Protein AF-A0A1N7SSY4-F1 (afdb_monomer)

Radius of gyration: 15.27 Å; Cα contacts (8 Å, |Δi|>4): 79; chains: 1; bounding box: 36×18×44 Å

Secondary structure (DSSP, 8-state):
--THHHHHHHTTT-SEEEHHHHHHHTT--HHHHHHHHHTT--SS--EEETTEEEEEHHHHHHHHHHHHHHHHHHHHHHHHHHT-

Structure (mmCIF, N/CA/C/O backbone):
data_AF-A0A1N7SSY4-F1
#
_entry.id   AF-A0A1N7SSY4-F1
#
loop_
_atom_site.group_PDB
_atom_site.id
_atom_site.type_symbol
_atom_site.label_atom_id
_atom_site.label_alt_id
_atom_site.label_comp_id
_atom_site.label_asym_id
_atom_site.label_entity_id
_atom_site.label_seq_id
_atom_site.pdbx_PDB_ins_code
_atom_site.Cartn_x
_atom_site.Cartn_y
_atom_site.Cartn_z
_atom_site.occupancy
_atom_site.B_iso_or_equiv
_atom_site.auth_seq_id
_atom_site.auth_comp_id
_atom_site.auth_asym_id
_atom_site.auth_atom_id
_atom_site.pdbx_PDB_model_num
ATOM 1 N N . MET A 1 1 ? 15.790 -7.211 2.099 1.00 61.19 1 MET A N 1
ATOM 2 C CA . MET A 1 1 ? 15.157 -6.441 3.186 1.00 61.19 1 MET A CA 1
ATOM 3 C C . MET A 1 1 ? 13.674 -6.413 2.886 1.00 61.19 1 MET A C 1
ATOM 5 O O . MET A 1 1 ? 13.349 -5.997 1.781 1.00 61.19 1 MET A O 1
ATOM 9 N N . ASN A 1 2 ? 12.840 -6.914 3.796 1.00 82.75 2 ASN A N 1
ATOM 10 C CA . ASN A 1 2 ? 11.382 -6.806 3.697 1.00 82.75 2 ASN A CA 1
ATOM 11 C C . ASN A 1 2 ? 10.987 -5.323 3.863 1.00 82.75 2 ASN A C 1
ATOM 13 O O . ASN A 1 2 ? 11.591 -4.632 4.695 1.00 82.75 2 ASN A O 1
ATOM 17 N N . ALA A 1 3 ? 10.028 -4.833 3.074 1.00 92.12 3 ALA A N 1
ATOM 18 C CA . ALA A 1 3 ? 9.537 -3.454 3.136 1.00 92.12 3 ALA A CA 1
ATOM 19 C C . ALA A 1 3 ? 8.958 -3.067 4.513 1.00 92.12 3 ALA A C 1
ATOM 21 O O . ALA A 1 3 ? 8.871 -1.880 4.824 1.00 92.12 3 ALA A O 1
ATOM 22 N N . LEU A 1 4 ? 8.644 -4.038 5.374 1.00 93.19 4 LEU A N 1
ATOM 23 C CA . LEU A 1 4 ? 8.051 -3.848 6.699 1.00 93.19 4 LEU A CA 1
ATOM 24 C C . LEU A 1 4 ? 8.829 -2.865 7.569 1.00 93.19 4 LEU A C 1
ATOM 26 O O . LEU A 1 4 ? 8.223 -2.006 8.198 1.00 93.19 4 LEU A O 1
ATOM 30 N N . PHE A 1 5 ? 10.161 -2.944 7.581 1.00 92.56 5 PHE A N 1
ATOM 31 C CA . PHE A 1 5 ? 10.975 -2.017 8.373 1.00 92.56 5 PHE A CA 1
ATOM 32 C C . PHE A 1 5 ? 10.811 -0.563 7.917 1.00 92.56 5 PHE A C 1
ATOM 34 O O . PHE A 1 5 ? 10.795 0.339 8.750 1.00 92.56 5 PHE A O 1
ATOM 41 N N . PHE A 1 6 ? 10.650 -0.337 6.611 1.00 92.88 6 PHE A N 1
ATOM 42 C CA . PHE A 1 6 ? 10.392 0.997 6.073 1.00 92.88 6 PHE A CA 1
ATOM 43 C C . PHE A 1 6 ? 8.982 1.459 6.418 1.00 92.88 6 PHE A C 1
ATOM 45 O O . PHE A 1 6 ? 8.827 2.552 6.952 1.00 92.88 6 PHE A O 1
ATOM 52 N N . VAL A 1 7 ? 7.975 0.607 6.191 1.00 94.19 7 VAL A N 1
ATOM 53 C CA . VAL A 1 7 ? 6.579 0.922 6.526 1.00 94.19 7 VAL A CA 1
ATOM 54 C C . VAL A 1 7 ? 6.458 1.287 8.003 1.00 94.19 7 VAL A C 1
ATOM 56 O O . VAL A 1 7 ? 5.937 2.350 8.316 1.00 94.19 7 VAL A O 1
ATOM 59 N N . MET A 1 8 ? 7.011 0.470 8.905 1.00 93.50 8 MET A N 1
ATOM 60 C CA . MET A 1 8 ? 7.002 0.741 10.345 1.00 93.50 8 MET A CA 1
ATOM 61 C C . MET A 1 8 ? 7.726 2.042 10.705 1.00 93.50 8 MET A C 1
ATOM 63 O O . MET A 1 8 ? 7.259 2.760 11.586 1.00 93.50 8 MET A O 1
ATOM 67 N N . GLY A 1 9 ? 8.835 2.363 10.033 1.00 93.38 9 GLY A N 1
ATOM 68 C CA . GLY A 1 9 ? 9.557 3.621 10.234 1.00 93.38 9 GLY A CA 1
ATOM 69 C C . GLY A 1 9 ? 8.762 4.857 9.804 1.00 93.38 9 GLY A C 1
ATOM 70 O O . GLY A 1 9 ? 8.876 5.896 10.442 1.00 93.38 9 GLY A O 1
ATOM 71 N N . CYS A 1 10 ? 7.924 4.747 8.770 1.00 92.69 10 CYS A N 1
ATOM 72 C CA . CYS A 1 10 ? 7.082 5.845 8.286 1.00 92.69 10 CYS A CA 1
ATOM 73 C C . CYS A 1 10 ? 5.849 6.118 9.162 1.00 92.69 10 CYS A C 1
ATOM 75 O O . CYS A 1 10 ? 5.245 7.179 9.032 1.00 92.69 10 CYS A O 1
ATOM 77 N N . VAL A 1 11 ? 5.456 5.175 10.025 1.00 93.06 11 VAL A N 1
ATOM 78 C CA . VAL A 1 11 ? 4.228 5.274 10.841 1.00 93.06 11 VAL A CA 1
ATOM 79 C C . VAL A 1 11 ? 4.475 5.152 12.342 1.00 93.06 11 VAL A C 1
ATOM 81 O O . VAL A 1 11 ? 3.566 4.799 13.099 1.00 93.06 11 VAL A O 1
ATOM 84 N N . ASP A 1 12 ? 5.700 5.436 12.780 1.00 93.25 12 ASP A N 1
ATOM 85 C CA . ASP A 1 12 ? 6.106 5.432 14.190 1.00 93.25 12 ASP A CA 1
ATOM 86 C C . ASP A 1 12 ? 5.841 4.086 14.893 1.00 93.25 12 ASP A C 1
ATOM 88 O O . ASP A 1 12 ? 5.414 4.020 16.046 1.00 93.25 12 ASP A O 1
ATOM 92 N N . GLY A 1 13 ? 6.049 2.978 14.176 1.00 92.62 13 GLY A N 1
ATOM 93 C 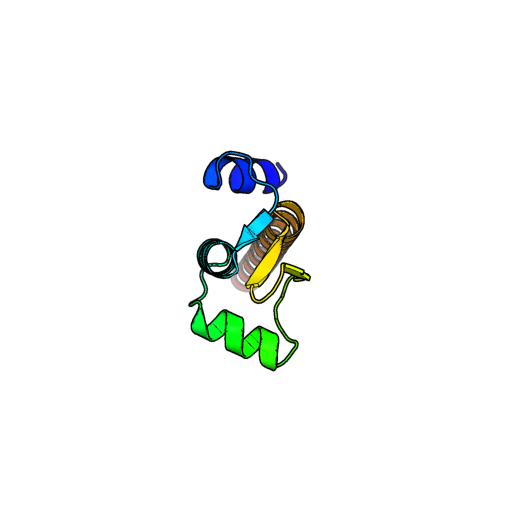CA . GLY A 1 13 ? 5.889 1.618 14.698 1.00 92.62 13 GLY A CA 1
ATOM 94 C C . GLY A 1 13 ? 4.439 1.149 14.865 1.00 92.62 13 GLY A C 1
ATOM 95 O O . GLY A 1 13 ? 4.210 0.054 15.385 1.00 92.62 13 GLY A O 1
ATOM 96 N N . ARG A 1 14 ? 3.446 1.929 14.420 1.00 95.12 14 ARG A N 1
ATOM 97 C CA . ARG A 1 14 ? 2.037 1.513 14.450 1.00 95.12 14 ARG A CA 1
ATOM 98 C C . ARG A 1 14 ? 1.782 0.369 13.469 1.00 95.12 14 ARG A C 1
ATOM 100 O O . ARG A 1 14 ? 2.140 0.437 12.300 1.00 95.12 14 ARG A O 1
ATOM 107 N N . LEU A 1 15 ? 1.090 -0.669 13.940 1.00 95.25 15 LEU A N 1
ATOM 108 C CA . LEU A 1 15 ? 0.700 -1.811 13.102 1.00 95.25 15 LEU A CA 1
ATOM 109 C C . LEU A 1 15 ? -0.609 -1.594 12.342 1.00 95.25 15 LEU A C 1
ATOM 111 O O . LEU A 1 15 ? -0.888 -2.324 11.400 1.00 95.25 15 LEU A O 1
ATOM 115 N N . VAL A 1 16 ? -1.432 -0.635 12.766 1.00 96.81 16 VAL A N 1
ATOM 116 C CA . VAL A 1 16 ? -2.761 -0.401 12.196 1.00 96.81 16 VAL A CA 1
ATOM 117 C C . VAL A 1 16 ? -2.805 0.990 11.601 1.00 96.81 16 VAL A C 1
ATOM 119 O O . VAL A 1 16 ? -2.655 1.972 12.328 1.00 96.81 16 VAL A O 1
ATOM 122 N N . LEU A 1 17 ? -3.031 1.051 10.294 1.00 97.50 17 LEU A N 1
ATOM 123 C CA . LEU A 1 17 ? -3.085 2.293 9.541 1.00 97.50 17 LEU A CA 1
ATOM 124 C C . LEU A 1 17 ? -4.517 2.579 9.109 1.00 97.50 17 LEU A C 1
ATOM 126 O O . LEU A 1 17 ? -5.307 1.672 8.832 1.00 97.50 17 LEU A O 1
ATOM 130 N N . THR A 1 18 ? -4.853 3.860 9.052 1.00 97.62 18 THR A N 1
ATOM 131 C CA . THR A 1 18 ? -6.095 4.334 8.445 1.00 97.62 18 THR A CA 1
ATOM 132 C C . THR A 1 18 ? -6.066 4.140 6.930 1.00 97.62 18 THR A C 1
ATOM 134 O O . THR A 1 18 ? -5.006 3.962 6.329 1.00 97.62 18 THR A O 1
ATOM 137 N N . LEU A 1 19 ? -7.237 4.184 6.289 1.00 97.88 19 LEU A N 1
ATOM 138 C CA . LEU A 1 19 ? -7.312 4.116 4.828 1.00 97.88 19 LEU A CA 1
ATOM 139 C C . LEU A 1 19 ? -6.559 5.259 4.136 1.00 97.88 19 LEU A C 1
ATOM 141 O O . LEU A 1 19 ? -6.004 5.041 3.070 1.00 97.88 19 LEU A O 1
ATOM 145 N N . GLU A 1 20 ? -6.530 6.446 4.738 1.00 97.75 20 GLU A N 1
ATOM 146 C CA . GLU A 1 20 ? -5.800 7.607 4.217 1.00 97.75 20 GLU A CA 1
ATOM 147 C C . GLU A 1 20 ? -4.293 7.350 4.207 1.00 97.75 20 GLU A C 1
ATOM 149 O O . GLU A 1 20 ? -3.688 7.345 3.142 1.00 97.75 20 GLU A O 1
ATOM 154 N N . GLU A 1 21 ? -3.719 6.967 5.351 1.00 97.25 21 GLU A N 1
ATOM 155 C CA . GLU A 1 21 ? -2.297 6.600 5.437 1.00 97.25 21 GLU A CA 1
ATOM 156 C C . GLU A 1 21 ? -1.952 5.423 4.516 1.00 97.25 21 GLU A C 1
ATOM 158 O O . GLU A 1 21 ? -0.888 5.382 3.907 1.00 97.25 21 GLU A O 1
ATOM 163 N N . THR A 1 22 ? -2.862 4.455 4.396 1.00 97.75 22 THR A N 1
ATOM 164 C CA . THR A 1 22 ? -2.692 3.317 3.488 1.00 97.75 22 THR A CA 1
ATOM 165 C C . THR A 1 22 ? -2.664 3.784 2.033 1.00 97.75 22 THR A C 1
ATOM 167 O O . THR A 1 22 ? -1.779 3.386 1.285 1.00 97.75 22 THR A O 1
ATOM 170 N N . ALA A 1 23 ? -3.606 4.635 1.623 1.00 97.56 23 ALA A N 1
ATOM 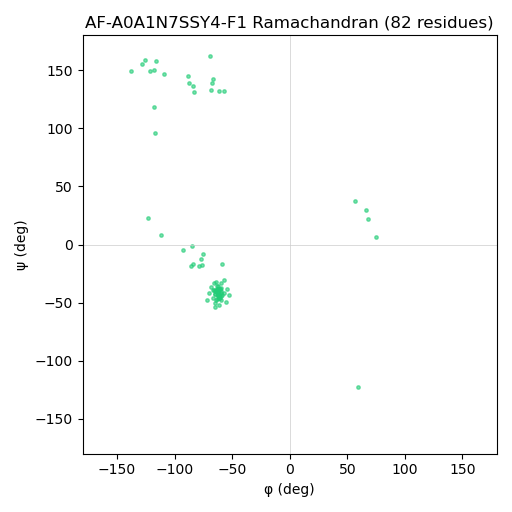171 C CA . ALA A 1 23 ? -3.684 5.159 0.264 1.00 97.56 23 ALA A CA 1
ATOM 172 C C . ALA A 1 23 ? -2.435 5.976 -0.093 1.00 97.56 23 ALA A C 1
ATOM 174 O O . ALA A 1 23 ? -1.853 5.755 -1.157 1.00 97.56 23 ALA A O 1
ATOM 175 N N . ASP A 1 24 ? -1.971 6.823 0.828 1.00 96.88 24 ASP A N 1
ATOM 176 C CA . ASP A 1 24 ? -0.747 7.607 0.668 1.00 96.88 24 ASP A CA 1
ATOM 177 C C . ASP A 1 24 ? 0.482 6.705 0.493 1.00 96.88 24 ASP A C 1
ATOM 179 O O . ASP A 1 24 ? 1.268 6.897 -0.436 1.00 96.88 24 ASP A O 1
ATOM 183 N N . MET A 1 25 ? 0.618 5.663 1.321 1.00 95.56 25 MET A N 1
ATOM 184 C CA . MET A 1 25 ? 1.719 4.694 1.222 1.00 95.56 25 MET A CA 1
ATOM 185 C C . MET A 1 2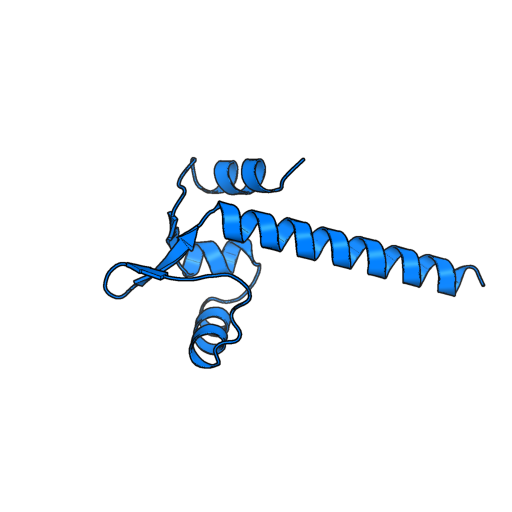5 ? 1.696 3.898 -0.086 1.00 95.56 25 MET A C 1
ATOM 187 O O . MET A 1 25 ? 2.749 3.534 -0.608 1.00 95.56 25 MET A O 1
ATOM 191 N N . LEU A 1 26 ? 0.506 3.630 -0.626 1.00 95.75 26 LEU A N 1
ATOM 192 C CA . LEU A 1 26 ? 0.338 2.966 -1.917 1.00 95.75 26 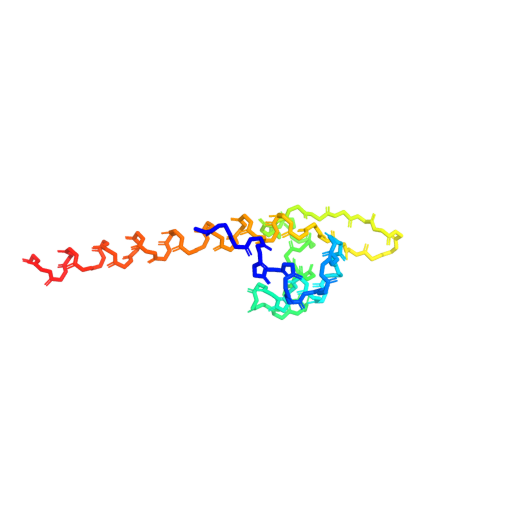LEU A CA 1
ATOM 193 C C . LEU A 1 26 ? 0.406 3.936 -3.111 1.00 95.75 26 LEU A C 1
ATOM 195 O O . LEU A 1 26 ? 0.296 3.495 -4.255 1.00 95.75 26 LEU A O 1
ATOM 199 N N . GLY A 1 27 ? 0.585 5.239 -2.870 1.00 95.56 27 GLY A N 1
ATOM 200 C CA . GLY A 1 27 ? 0.664 6.258 -3.915 1.00 95.56 27 GLY A CA 1
ATOM 201 C C . GLY A 1 27 ? -0.645 6.462 -4.683 1.00 95.56 27 GLY A C 1
ATOM 202 O O . GLY A 1 27 ? -0.614 6.805 -5.865 1.00 95.56 27 GLY A O 1
ATOM 203 N N . MET A 1 28 ? -1.797 6.233 -4.046 1.00 96.25 28 MET A N 1
ATOM 204 C CA . MET A 1 28 ? -3.118 6.405 -4.655 1.00 96.25 28 MET A CA 1
ATOM 205 C C . MET A 1 28 ? -3.944 7.468 -3.931 1.00 96.25 28 MET A C 1
ATOM 207 O O . MET A 1 28 ? -3.843 7.647 -2.724 1.00 96.25 28 MET A O 1
ATOM 211 N N . ALA A 1 29 ? -4.823 8.152 -4.664 1.00 98.00 29 ALA A N 1
ATOM 212 C CA . ALA A 1 29 ? -5.753 9.094 -4.052 1.00 98.00 29 ALA A CA 1
ATOM 213 C C . ALA A 1 29 ? -6.763 8.364 -3.147 1.00 98.00 29 ALA A C 1
ATOM 215 O O . ALA A 1 29 ? -7.290 7.312 -3.519 1.00 98.00 29 ALA A O 1
ATOM 216 N N . LEU A 1 30 ? -7.119 8.967 -2.008 1.00 98.00 30 LEU A N 1
ATOM 217 C CA . LEU A 1 30 ? -8.087 8.398 -1.061 1.00 98.00 30 LEU A CA 1
ATOM 218 C C . LEU A 1 30 ? -9.436 8.051 -1.718 1.00 98.00 30 LEU A C 1
ATOM 220 O O . LEU A 1 30 ? -10.025 7.012 -1.427 1.00 98.00 30 LEU A O 1
ATOM 224 N N . GLN A 1 31 ? -9.918 8.879 -2.650 1.00 98.19 31 GLN A N 1
ATOM 225 C CA . GLN A 1 31 ? -11.154 8.580 -3.380 1.00 98.19 31 GLN A CA 1
ATOM 226 C C . GLN A 1 31 ? -11.021 7.322 -4.250 1.00 98.19 31 GLN A C 1
ATOM 228 O O . GLN A 1 31 ? -11.945 6.515 -4.312 1.00 98.19 31 GLN A O 1
ATOM 233 N N . THR A 1 32 ? -9.866 7.120 -4.887 1.00 98.25 32 THR A N 1
ATOM 234 C CA . THR A 1 32 ? -9.579 5.906 -5.661 1.00 98.25 32 THR A CA 1
ATOM 235 C C . THR A 1 32 ? -9.588 4.677 -4.762 1.00 98.25 32 THR A C 1
ATOM 237 O O . THR A 1 32 ? -10.163 3.659 -5.143 1.00 98.25 32 THR A O 1
ATOM 240 N N . ALA A 1 33 ? -9.032 4.785 -3.552 1.00 97.94 33 ALA A N 1
ATOM 241 C CA . ALA A 1 33 ? -9.081 3.716 -2.563 1.00 97.94 33 ALA A CA 1
ATOM 242 C C . ALA A 1 33 ? -10.530 3.349 -2.198 1.00 97.94 33 ALA A C 1
ATOM 244 O O . ALA A 1 33 ? -10.893 2.177 -2.250 1.00 97.94 33 ALA A O 1
ATOM 245 N N . TYR A 1 34 ? -11.395 4.332 -1.917 1.00 97.94 34 TYR A N 1
ATOM 246 C CA . TYR A 1 34 ? -12.820 4.070 -1.667 1.00 97.94 34 TYR A CA 1
ATOM 247 C C . TYR A 1 34 ? -13.521 3.403 -2.851 1.00 97.94 34 TYR A C 1
ATOM 249 O O . TYR A 1 34 ? -14.250 2.435 -2.647 1.00 97.94 34 TYR A O 1
ATOM 257 N N . ASN A 1 35 ? -13.274 3.877 -4.073 1.00 98.19 35 ASN A N 1
ATOM 258 C CA . ASN A 1 35 ? -13.871 3.300 -5.277 1.00 98.19 35 ASN A CA 1
ATOM 259 C C . ASN A 1 35 ? -13.440 1.835 -5.476 1.00 98.19 35 ASN A C 1
ATOM 261 O O . ASN A 1 35 ? -14.258 0.996 -5.837 1.00 98.19 35 ASN A O 1
ATOM 265 N N . GLN A 1 36 ? -12.170 1.511 -5.215 1.00 98.12 36 GLN A N 1
ATOM 266 C CA . GLN A 1 36 ? -11.671 0.134 -5.282 1.00 98.12 36 GLN A CA 1
ATOM 267 C C . GLN A 1 36 ? -12.251 -0.751 -4.176 1.00 98.12 36 GLN A C 1
ATOM 269 O O . GLN A 1 36 ? -12.536 -1.919 -4.418 1.00 98.12 36 GLN A O 1
ATOM 274 N N . ILE A 1 37 ? -12.456 -0.215 -2.970 1.00 97.62 37 ILE A N 1
ATOM 275 C CA . ILE A 1 37 ? -13.124 -0.950 -1.888 1.00 97.62 37 ILE A CA 1
ATOM 276 C C . ILE A 1 37 ? -14.564 -1.281 -2.273 1.00 97.62 37 ILE A C 1
ATOM 278 O O . ILE A 1 37 ? -14.984 -2.423 -2.109 1.00 97.62 37 ILE A O 1
ATOM 282 N N . ASP A 1 38 ? -15.302 -0.300 -2.793 1.00 97.12 38 ASP A N 1
ATOM 283 C CA . ASP A 1 38 ? -16.687 -0.480 -3.239 1.00 97.12 38 ASP A CA 1
ATOM 284 C C . ASP A 1 38 ? -16.783 -1.492 -4.393 1.00 97.12 38 ASP A C 1
ATOM 286 O O . ASP A 1 38 ? -17.651 -2.361 -4.402 1.00 97.12 38 ASP A O 1
ATOM 290 N N . ALA A 1 39 ? -15.812 -1.459 -5.310 1.00 97.81 39 ALA A N 1
ATOM 291 C CA . ALA A 1 39 ? -15.684 -2.425 -6.396 1.00 97.81 39 ALA A CA 1
ATOM 292 C C . ALA A 1 39 ? -15.141 -3.804 -5.960 1.00 97.81 39 ALA A C 1
ATOM 294 O O . ALA A 1 39 ? -15.100 -4.721 -6.779 1.00 97.81 39 ALA A O 1
ATOM 295 N N . GLY A 1 40 ? -14.690 -3.965 -4.711 1.00 97.00 40 GLY A N 1
ATOM 296 C CA . GLY A 1 40 ? -14.065 -5.200 -4.223 1.00 97.00 40 GLY A CA 1
ATOM 297 C C . GLY A 1 40 ? -12.693 -5.507 -4.840 1.00 97.00 40 GLY A C 1
ATOM 298 O O . GLY A 1 40 ? -12.270 -6.659 -4.843 1.00 97.00 40 GLY A O 1
ATOM 299 N N . THR A 1 41 ? -12.004 -4.498 -5.375 1.00 97.69 41 THR A N 1
ATOM 300 C CA . THR A 1 41 ? -10.720 -4.619 -6.089 1.00 97.69 41 THR A CA 1
ATOM 301 C C . THR A 1 41 ? -9.537 -4.005 -5.341 1.00 97.69 41 THR A C 1
ATOM 303 O O . THR A 1 41 ? -8.445 -3.914 -5.900 1.00 97.69 41 THR A O 1
ATOM 306 N N . PHE A 1 42 ? -9.725 -3.577 -4.088 1.00 97.69 42 PHE A N 1
ATOM 307 C CA . PHE A 1 42 ? -8.632 -3.020 -3.291 1.00 97.69 42 PHE A CA 1
ATOM 308 C C . PHE A 1 42 ? -7.519 -4.070 -3.094 1.00 97.69 42 PHE A C 1
ATOM 310 O O . PHE A 1 42 ? -7.822 -5.214 -2.748 1.00 97.69 42 PHE A O 1
ATOM 317 N N . PRO A 1 4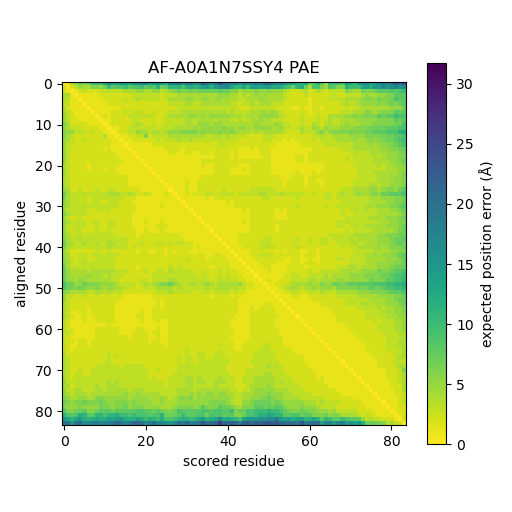3 ? -6.240 -3.718 -3.313 1.00 96.62 43 PRO A N 1
ATOM 318 C CA . PRO A 1 43 ? -5.186 -4.708 -3.541 1.00 96.62 43 PRO A CA 1
ATOM 319 C C . PRO A 1 43 ? -4.692 -5.431 -2.283 1.00 96.62 43 PRO A C 1
ATOM 321 O O . PRO A 1 43 ? -3.971 -6.420 -2.401 1.00 96.62 43 PRO A O 1
ATOM 324 N N . ILE A 1 44 ? -5.047 -4.947 -1.090 1.00 97.19 44 ILE A N 1
ATOM 325 C CA . ILE A 1 44 ? -4.631 -5.541 0.184 1.00 97.19 44 ILE A CA 1
ATOM 326 C C . ILE A 1 44 ? -5.828 -5.788 1.108 1.00 97.19 44 ILE A C 1
ATOM 328 O O . ILE A 1 44 ? -6.842 -5.089 1.004 1.00 97.19 44 ILE A O 1
ATOM 332 N N . PRO A 1 45 ? -5.730 -6.742 2.049 1.00 96.81 45 PRO A N 1
ATOM 333 C CA . PRO A 1 45 ? -6.768 -6.966 3.043 1.00 96.81 45 PRO A CA 1
ATOM 334 C C . PRO A 1 45 ? -7.068 -5.709 3.867 1.00 96.81 45 PRO A C 1
ATOM 336 O O . PRO A 1 45 ? -6.180 -5.060 4.420 1.00 96.81 45 PRO A O 1
ATOM 339 N N . LEU A 1 46 ? -8.356 -5.398 3.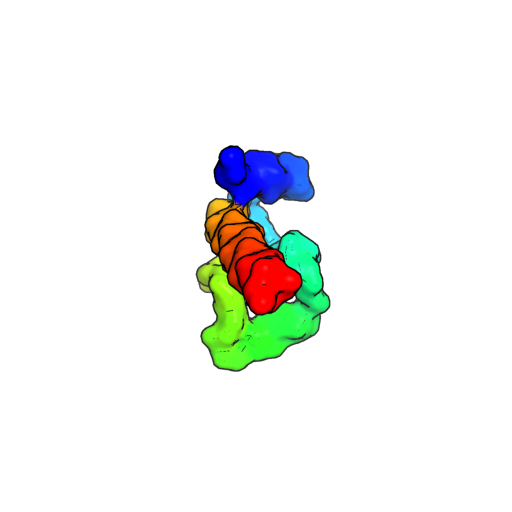999 1.00 97.44 46 LEU A N 1
ATOM 340 C CA . LEU A 1 46 ? -8.853 -4.351 4.883 1.00 97.44 46 LEU A CA 1
ATOM 341 C C . LEU A 1 46 ? -9.834 -4.938 5.885 1.00 97.44 46 LEU A C 1
ATOM 343 O O . LEU A 1 46 ? -10.592 -5.860 5.586 1.00 97.44 46 LEU A O 1
ATOM 347 N N . ARG A 1 47 ? -9.882 -4.337 7.072 1.00 96.31 47 ARG A N 1
ATOM 348 C CA . ARG A 1 47 ? -10.922 -4.619 8.065 1.00 96.31 47 ARG A CA 1
ATOM 349 C C . ARG A 1 47 ? -11.620 -3.345 8.502 1.00 96.31 47 ARG A C 1
ATOM 351 O O . ARG A 1 47 ? -11.081 -2.241 8.396 1.00 96.31 47 ARG A O 1
ATOM 358 N N . LYS A 1 48 ? -12.827 -3.501 9.038 1.00 96.56 48 LYS A N 1
ATOM 359 C CA . LYS A 1 48 ? -13.538 -2.409 9.702 1.00 96.56 48 LYS A CA 1
ATOM 360 C C . LYS A 1 48 ? -13.068 -2.268 11.146 1.00 96.56 48 LYS A C 1
ATOM 362 O O . LYS A 1 48 ? -13.053 -3.237 11.897 1.00 96.56 48 LYS A O 1
ATOM 367 N N . ASN A 1 49 ? -12.742 -1.041 11.538 1.00 95.62 49 ASN A N 1
ATOM 368 C CA . ASN A 1 49 ? -12.623 -0.626 12.931 1.00 95.62 49 ASN A CA 1
ATOM 369 C C . ASN A 1 49 ? -13.685 0.453 13.192 1.00 95.62 49 ASN A C 1
ATOM 371 O O . ASN A 1 49 ? -13.527 1.622 12.820 1.00 95.62 49 ASN A O 1
ATOM 375 N N . GLY A 1 50 ? -14.833 0.025 13.722 1.00 94.56 50 GLY A N 1
ATOM 376 C CA . GLY A 1 50 ? -16.047 0.836 13.740 1.00 94.56 50 GLY A CA 1
ATOM 377 C C . GLY A 1 50 ? -16.481 1.205 12.317 1.00 94.56 50 GLY A C 1
ATOM 378 O O . GLY A 1 50 ? -16.687 0.338 11.471 1.00 94.56 50 GLY A O 1
ATOM 379 N N . ARG A 1 51 ? -16.598 2.508 12.029 1.00 94.38 51 ARG A N 1
ATOM 380 C CA . ARG A 1 51 ? -16.969 3.004 10.688 1.00 94.38 51 ARG A CA 1
ATOM 381 C C . ARG A 1 51 ? -15.780 3.108 9.723 1.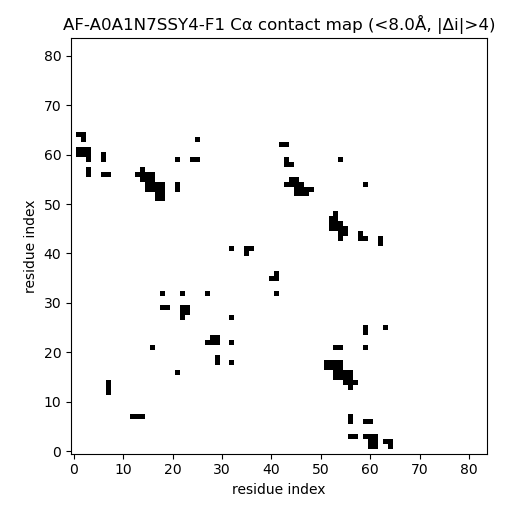00 94.38 51 ARG A C 1
ATOM 383 O O . ARG A 1 51 ? -15.991 3.183 8.511 1.00 94.38 51 ARG A O 1
ATOM 390 N N . LYS A 1 52 ? -14.546 3.087 10.238 1.00 95.69 52 LYS A N 1
ATOM 391 C CA . LYS A 1 52 ? -13.322 3.325 9.462 1.00 95.69 52 LYS A CA 1
ATOM 392 C C . LYS A 1 52 ? -12.778 2.031 8.858 1.00 95.69 52 LYS A C 1
ATOM 394 O O . LYS A 1 52 ? -12.873 0.968 9.470 1.00 95.69 52 LYS A O 1
ATOM 399 N N . TRP A 1 53 ? -12.205 2.138 7.665 1.00 97.81 53 TRP A N 1
ATOM 400 C CA . TRP A 1 53 ? -11.376 1.090 7.070 1.00 97.81 53 TRP A CA 1
ATOM 401 C C . TRP A 1 53 ? -9.946 1.216 7.589 1.00 97.81 53 TRP A C 1
ATOM 403 O O . TRP A 1 53 ? -9.431 2.333 7.694 1.00 97.81 53 TRP A O 1
ATOM 413 N N . VAL A 1 54 ? -9.337 0.083 7.935 1.00 98.19 54 VAL A N 1
ATOM 414 C CA . VAL A 1 54 ? -7.952 0.016 8.405 1.00 98.19 54 VAL A CA 1
ATOM 415 C C . VAL A 1 54 ? -7.212 -1.166 7.785 1.00 98.19 54 VAL A C 1
ATOM 417 O O . VAL A 1 54 ? -7.819 -2.213 7.532 1.00 98.19 54 VAL A O 1
ATOM 420 N N . ALA A 1 55 ? -5.907 -0.996 7.597 1.00 98.06 55 ALA A N 1
ATOM 421 C CA . ALA A 1 55 ? -4.981 -1.998 7.075 1.00 98.06 55 ALA A CA 1
ATOM 422 C C . ALA A 1 55 ? -3.927 -2.373 8.128 1.00 98.06 55 ALA A C 1
ATOM 424 O O . ALA A 1 55 ? -3.682 -1.613 9.072 1.00 98.06 55 ALA A O 1
ATOM 425 N N . ASP A 1 56 ? -3.320 -3.552 7.988 1.00 97.44 56 ASP A N 1
ATOM 426 C CA . ASP A 1 56 ? -2.126 -3.925 8.750 1.00 97.44 56 ASP A CA 1
ATOM 427 C C . ASP A 1 56 ? -0.858 -3.457 8.018 1.00 97.44 56 ASP A C 1
ATOM 429 O O . ASP A 1 56 ? -0.745 -3.583 6.798 1.00 97.44 56 ASP A O 1
ATOM 433 N N . ALA A 1 57 ? 0.120 -2.939 8.762 1.00 96.94 57 ALA A N 1
ATOM 434 C CA . ALA A 1 57 ? 1.407 -2.510 8.217 1.00 96.94 57 ALA A CA 1
ATOM 435 C C . ALA A 1 57 ? 2.147 -3.638 7.472 1.00 96.94 57 ALA A C 1
ATOM 437 O O . ALA A 1 57 ? 2.880 -3.372 6.518 1.00 96.94 57 ALA A O 1
ATOM 438 N N . ARG A 1 58 ? 1.957 -4.896 7.892 1.00 96.25 58 ARG A N 1
ATOM 439 C CA . ARG A 1 58 ? 2.571 -6.070 7.256 1.00 96.25 58 ARG A CA 1
ATOM 440 C C . ARG A 1 58 ? 1.977 -6.349 5.885 1.00 96.25 58 ARG A C 1
ATOM 442 O O . ARG A 1 58 ? 2.739 -6.568 4.952 1.00 96.25 58 ARG A O 1
ATOM 449 N N . ASP A 1 59 ? 0.660 -6.237 5.746 1.00 97.62 59 ASP A N 1
ATOM 450 C CA . ASP A 1 59 ? -0.019 -6.437 4.463 1.00 97.62 59 ASP A CA 1
ATOM 451 C C . ASP A 1 59 ? 0.400 -5.360 3.449 1.00 97.62 59 ASP A C 1
ATOM 453 O O . ASP A 1 59 ? 0.668 -5.651 2.283 1.00 97.62 59 ASP A O 1
ATOM 457 N N . ILE A 1 60 ? 0.534 -4.107 3.907 1.00 97.00 60 ILE A N 1
ATOM 458 C CA . ILE A 1 60 ? 1.052 -3.009 3.077 1.00 97.00 60 ILE A CA 1
ATOM 459 C C . ILE A 1 60 ? 2.482 -3.315 2.623 1.00 97.00 60 ILE A C 1
ATOM 461 O O . ILE A 1 60 ? 2.810 -3.158 1.448 1.00 97.00 60 ILE A O 1
ATOM 465 N N . ALA A 1 61 ? 3.337 -3.766 3.541 1.00 96.94 61 ALA A N 1
ATOM 466 C CA . ALA A 1 61 ? 4.717 -4.106 3.228 1.00 96.94 61 ALA A CA 1
ATOM 467 C C . ALA A 1 61 ? 4.829 -5.248 2.208 1.00 96.94 61 ALA A C 1
ATOM 469 O O . ALA A 1 61 ? 5.590 -5.133 1.248 1.00 96.94 61 ALA A O 1
ATOM 470 N N . GLU A 1 62 ? 4.054 -6.319 2.384 1.00 97.19 62 GLU A N 1
ATOM 471 C CA . GLU A 1 62 ? 4.030 -7.453 1.456 1.00 97.19 62 GLU A CA 1
ATOM 472 C C . GLU A 1 62 ? 3.613 -7.020 0.048 1.00 97.19 62 GLU A C 1
ATOM 474 O O . GLU A 1 62 ? 4.247 -7.410 -0.936 1.00 97.19 62 GLU A O 1
ATOM 479 N N . TYR A 1 63 ? 2.610 -6.147 -0.057 1.00 96.62 63 TYR A N 1
ATOM 480 C CA . TYR A 1 63 ? 2.189 -5.597 -1.341 1.00 96.62 63 TYR A CA 1
ATOM 481 C C . TYR A 1 63 ? 3.269 -4.729 -1.998 1.00 96.62 63 TYR A C 1
ATOM 483 O O . TYR A 1 63 ? 3.529 -4.864 -3.194 1.00 96.62 63 TYR A O 1
ATOM 491 N N . LEU A 1 64 ? 3.952 -3.873 -1.234 1.00 95.94 64 LEU A N 1
ATOM 492 C CA . LEU A 1 64 ? 5.055 -3.062 -1.761 1.00 95.94 64 LEU A CA 1
ATOM 493 C C . LEU A 1 64 ? 6.227 -3.930 -2.247 1.00 95.94 64 LEU A C 1
ATOM 495 O O . LEU A 1 64 ? 6.828 -3.634 -3.284 1.00 95.94 64 LEU A O 1
ATOM 499 N N . ASP A 1 65 ? 6.540 -5.017 -1.538 1.00 96.69 65 ASP A N 1
ATOM 500 C CA . ASP A 1 65 ? 7.563 -5.975 -1.964 1.00 96.69 65 ASP A CA 1
ATOM 501 C C . ASP A 1 65 ? 7.153 -6.713 -3.252 1.00 96.69 65 ASP A C 1
ATOM 503 O O . ASP A 1 65 ? 7.993 -6.893 -4.143 1.00 96.69 65 ASP A O 1
ATOM 507 N N . LEU A 1 66 ? 5.872 -7.074 -3.398 1.00 96.06 66 LEU A N 1
ATOM 508 C CA . LEU A 1 66 ? 5.329 -7.646 -4.633 1.00 96.06 66 LEU A CA 1
ATOM 509 C C . LEU A 1 66 ? 5.456 -6.666 -5.807 1.00 96.06 66 LEU A C 1
ATOM 511 O O . LEU A 1 66 ? 6.059 -7.012 -6.822 1.00 96.06 66 LEU A O 1
ATOM 515 N N . MET A 1 67 ? 4.988 -5.426 -5.647 1.00 95.38 67 MET A N 1
ATOM 516 C CA . MET A 1 67 ? 5.085 -4.380 -6.676 1.00 95.38 67 MET A CA 1
ATOM 517 C C . MET A 1 67 ? 6.532 -4.135 -7.106 1.00 95.38 67 MET A C 1
ATOM 519 O O . MET A 1 67 ? 6.842 -4.021 -8.294 1.00 95.38 67 MET A O 1
ATOM 523 N N . ARG A 1 68 ? 7.462 -4.113 -6.145 1.00 95.62 68 ARG A N 1
ATOM 524 C CA . ARG A 1 68 ? 8.893 -3.982 -6.433 1.00 95.62 68 ARG A CA 1
ATOM 525 C C . ARG A 1 68 ? 9.429 -5.168 -7.234 1.00 95.62 68 ARG A C 1
ATOM 527 O O . ARG A 1 68 ? 10.277 -4.972 -8.109 1.00 95.62 68 ARG A O 1
ATOM 534 N N . LYS A 1 69 ? 9.000 -6.388 -6.910 1.00 96.75 69 LYS A N 1
ATOM 535 C CA . LYS A 1 69 ? 9.404 -7.602 -7.625 1.00 96.75 69 LYS A CA 1
ATOM 536 C C . LYS A 1 69 ? 8.897 -7.572 -9.068 1.00 96.75 69 LYS A C 1
ATOM 538 O O . LYS A 1 69 ? 9.706 -7.724 -9.979 1.00 96.75 69 LYS A O 1
ATOM 543 N N . GLU A 1 70 ? 7.614 -7.296 -9.271 1.00 96.69 70 GLU A N 1
ATOM 544 C CA . GLU A 1 70 ? 7.000 -7.205 -10.601 1.00 96.69 70 GLU A CA 1
ATOM 545 C C . GLU A 1 70 ? 7.675 -6.133 -11.466 1.00 96.69 70 GLU A C 1
ATOM 547 O O . GLU A 1 70 ? 8.024 -6.387 -12.620 1.00 96.69 70 GLU A O 1
ATOM 552 N N . ALA A 1 71 ? 7.967 -4.960 -10.893 1.00 96.81 71 ALA A N 1
ATOM 553 C CA . ALA A 1 71 ? 8.680 -3.895 -11.595 1.00 96.81 71 ALA A CA 1
ATOM 554 C C . ALA A 1 71 ? 10.086 -4.325 -12.057 1.00 96.81 71 ALA A C 1
ATOM 556 O O . ALA A 1 71 ? 10.514 -3.974 -13.160 1.00 96.81 71 ALA A O 1
ATOM 557 N N . ARG A 1 72 ? 10.810 -5.107 -11.242 1.00 97.25 72 ARG A N 1
ATOM 558 C CA . ARG A 1 72 ? 12.126 -5.654 -11.616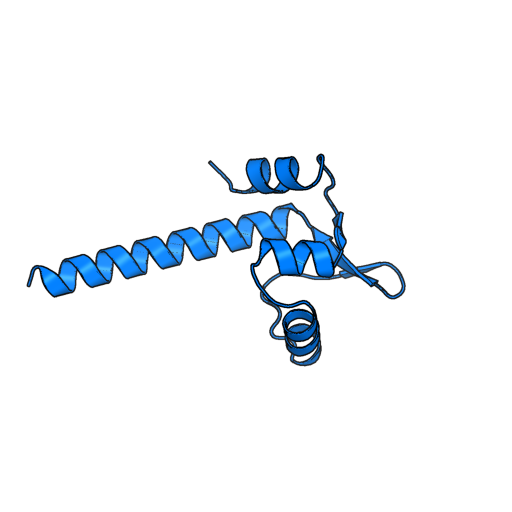 1.00 97.25 72 ARG A CA 1
ATOM 559 C C . ARG A 1 72 ? 12.022 -6.662 -12.752 1.00 97.25 72 ARG A C 1
ATOM 561 O O . ARG A 1 72 ? 12.790 -6.577 -13.705 1.00 97.25 72 ARG A O 1
ATOM 568 N N . GLU A 1 73 ? 11.067 -7.580 -12.667 1.00 97.75 73 GLU A N 1
ATOM 569 C CA . GLU A 1 73 ? 10.843 -8.591 -13.703 1.00 97.75 73 GLU A CA 1
ATOM 570 C C . GLU A 1 73 ? 10.461 -7.942 -15.041 1.00 97.75 73 GLU A C 1
ATOM 572 O O . GLU A 1 73 ? 11.023 -8.288 -16.083 1.00 97.75 73 GLU A O 1
ATOM 577 N N . ALA A 1 74 ? 9.577 -6.940 -15.011 1.00 97.12 74 ALA A N 1
ATOM 578 C CA . ALA A 1 74 ? 9.196 -6.165 -16.188 1.00 97.12 74 ALA A CA 1
ATOM 579 C C . ALA A 1 74 ? 10.392 -5.415 -16.802 1.00 97.12 74 ALA A C 1
ATOM 581 O O . ALA A 1 74 ? 10.586 -5.443 -18.021 1.00 97.12 74 ALA A O 1
ATOM 582 N N . HIS A 1 75 ? 11.226 -4.788 -15.967 1.00 97.31 75 HIS A N 1
ATOM 583 C CA . HIS A 1 75 ? 12.441 -4.107 -16.411 1.00 97.31 75 HIS A CA 1
ATOM 584 C C . HIS A 1 75 ? 13.441 -5.074 -17.070 1.00 97.31 75 HIS A C 1
ATOM 586 O O . HIS A 1 75 ? 13.979 -4.783 -18.140 1.00 97.31 75 HIS A O 1
ATOM 592 N N . ASP A 1 76 ? 13.667 -6.247 -16.478 1.00 97.31 76 ASP A N 1
ATOM 593 C CA . ASP A 1 76 ? 14.586 -7.247 -17.027 1.00 97.31 76 ASP A CA 1
ATOM 594 C C . ASP A 1 76 ? 14.074 -7.831 -18.350 1.00 97.31 76 ASP A C 1
ATOM 596 O O . ASP A 1 76 ? 14.852 -8.024 -19.290 1.00 97.31 76 ASP A O 1
ATOM 600 N N . ALA A 1 77 ? 12.763 -8.064 -18.461 1.00 96.25 77 ALA A N 1
ATOM 601 C CA . ALA A 1 77 ? 12.132 -8.485 -19.707 1.00 96.25 77 ALA A CA 1
ATOM 602 C C . ALA A 1 77 ? 12.299 -7.430 -20.812 1.00 96.25 77 ALA A C 1
ATOM 604 O O . ALA A 1 77 ? 12.634 -7.778 -21.947 1.00 96.25 77 ALA A O 1
ATOM 605 N N . LEU A 1 78 ? 12.123 -6.145 -20.485 1.00 96.56 78 LEU A N 1
ATOM 606 C CA . LEU A 1 78 ? 12.353 -5.040 -21.416 1.00 96.56 78 LEU A CA 1
ATOM 607 C C . LEU A 1 78 ? 13.816 -4.987 -21.874 1.00 96.56 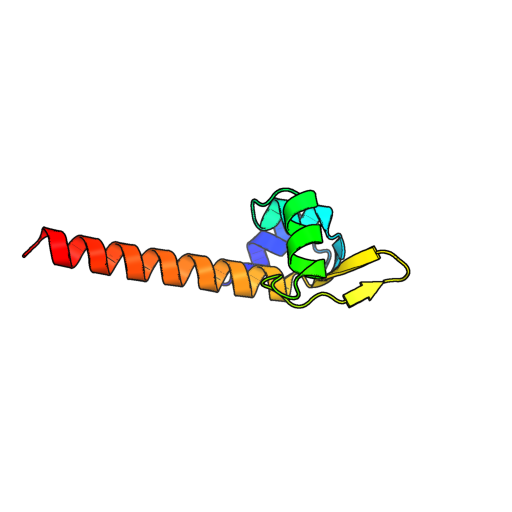78 LEU A C 1
ATOM 609 O O . LEU A 1 78 ? 14.082 -4.912 -23.072 1.00 96.56 78 LEU A O 1
ATOM 613 N N . LYS A 1 79 ? 14.768 -5.101 -20.942 1.00 96.50 79 LYS A N 1
ATOM 614 C CA . LYS A 1 79 ? 16.202 -5.096 -21.254 1.00 96.50 79 LYS A CA 1
ATOM 615 C C . LYS A 1 79 ? 16.594 -6.234 -22.201 1.00 96.50 79 LYS A C 1
ATOM 617 O O . LYS A 1 79 ? 17.384 -6.012 -23.112 1.00 96.50 79 LYS A O 1
ATOM 622 N N . ARG A 1 80 ? 16.030 -7.434 -22.018 1.00 95.38 80 ARG A N 1
ATOM 623 C CA . ARG A 1 80 ? 16.261 -8.580 -22.919 1.00 95.38 80 ARG A CA 1
ATOM 624 C C . ARG A 1 80 ? 15.720 -8.327 -24.324 1.00 95.38 80 ARG A C 1
ATOM 626 O O . ARG A 1 80 ? 16.410 -8.645 -25.281 1.00 95.38 80 ARG A O 1
ATOM 633 N N . LYS A 1 81 ? 14.524 -7.738 -24.444 1.00 94.19 81 LYS A N 1
ATOM 634 C CA . LYS A 1 81 ? 13.931 -7.390 -25.748 1.00 94.19 81 LYS A CA 1
ATOM 635 C C . LYS A 1 81 ? 14.757 -6.362 -26.517 1.00 94.19 81 LYS A C 1
ATOM 637 O O . LYS A 1 81 ? 14.806 -6.441 -27.730 1.00 94.19 81 LYS A O 1
ATOM 642 N N . LEU A 1 82 ? 15.372 -5.405 -25.823 1.00 91.81 82 LEU A N 1
ATOM 643 C CA . LEU A 1 82 ? 16.191 -4.359 -26.448 1.00 91.81 82 LEU A CA 1
ATOM 644 C C . LEU A 1 82 ? 17.599 -4.833 -26.842 1.00 91.81 82 LEU A C 1
ATOM 646 O O . LEU A 1 82 ? 18.270 -4.156 -27.613 1.00 91.81 82 LEU A O 1
ATOM 650 N N . ALA A 1 83 ? 18.066 -5.946 -26.274 1.00 85.81 83 ALA A N 1
ATOM 651 C CA . ALA A 1 83 ? 19.373 -6.529 -26.570 1.00 85.81 83 ALA A CA 1
ATOM 652 C C . ALA A 1 83 ? 19.334 -7.595 -27.685 1.00 85.81 83 ALA A C 1
ATOM 654 O O . ALA A 1 83 ? 20.390 -8.122 -28.035 1.00 85.81 83 ALA A O 1
ATOM 655 N N . ALA A 1 84 ? 18.140 -7.932 -28.186 1.00 69.75 84 ALA A N 1
ATOM 656 C CA . ALA A 1 84 ? 17.889 -8.861 -29.288 1.00 69.75 84 ALA A CA 1
ATOM 657 C C . ALA A 1 84 ? 17.573 -8.087 -30.573 1.00 69.75 84 ALA A C 1
ATOM 659 O O . ALA A 1 84 ? 17.969 -8.581 -31.651 1.00 69.75 84 ALA A O 1
#

pLDDT: mean 95.26, std 5.31, range [61.19, 98.25]

Foldseek 3Di:
DQCLVVLCVVVVNDFKDFLCSLCVLVVHDSVVQVVCVVVVNRPFDWDDDDPTIIDTSNRSRVVVVVVVVVVVVVVVVVVVVVVD

Sequence (84 aa):
MNALFFVMGCVDGRLVLTLEETADMLGMALQTAYNQIDAGTFPIPLRKNGRKWVADARDIAEYLDLMRKEAREAHDALKRKLAA

Solvent-accessible surface area (backbone atoms only — not comparable to full-atom values): 4817 Å² total; per-residue (Å²): 132,74,42,39,66,56,49,29,64,77,51,80,65,47,55,71,36,47,49,58,62,47,18,57,76,70,74,43,56,55,67,57,49,52,52,26,51,76,68,72,63,51,93,57,78,70,45,73,60,85,95,43,54,31,34,46,39,61,55,53,16,52,50,52,46,49,54,55,49,53,52,49,52,53,51,52,54,50,53,53,63,74,74,107

Organism: NCBI:txid1701573

InterPro domains:
  IPR041657 Helix-turn-helix domain, group 17 [PF12728] (16-64)

Nearest PDB structures (foldseek):
  2qlz-assembly1_A  TM=4.868E-01  e=4.585E-01  unclassified
  4hv6-assembly1_A  TM=4.603E-01  e=3.313E-01  Bacillus subtilis subsp. subtilis str. 168
  4aih-assembly1_B  TM=4.626E-01  e=1.915E+00  Yersinia pseudotuberculosis YPIII
  4hbl-assembly1_B  TM=3.356E-01  e=9.372E-01  Staphylococcus epidermidis RP62A
  2hr3-assembly1_A  TM=3.087E-01  e=8.229E-01  Pseudomonas aeruginosa

Mean predicted aligned error: 3.25 Å